Protein AF-A0A9E5EVD0-F1 (afdb_monomer_lite)

pLDDT: mean 92.5, std 7.86, range [56.44, 98.0]

Radius of gyration: 21.85 Å; chains: 1; bounding box: 54×36×57 Å

Sequence (117 aa):
MKTAKAEAIAIEKSSTERKAELEKQLTETSALLKSAESQLSAEHLPKYLRIVQSFKHDALSPLEGKTCASCATEITSQMMNEVRNYMFVACKSCNRLLYLSEQEERVFRESEAADEA

Foldseek 3Di:
DVVVVVVVVVVVVVVVVVVVVVVVVCVVVVVVVVVVLVPDDPVCSVLQVVLCVVQPVQQEFEDDDQAGPVPRDGHDPVLVVCQLVVHFDADPPPRRTYHHDPVRNVVSVVVVVVVVD

Secondary structure (DSSP, 8-state):
-HHHHHHHHHHHHHHHHHHHHHHHHHHHHHHHHHHHHTTS-TTTHHHHHHHHHHHGGGSEEEEETTEETTT-PBPPHHHHHHHHTT---B-TTT-PEEEE-HHHHHHHHHHHHHH--

Structure (mmCIF, N/CA/C/O backbone):
data_AF-A0A9E5EVD0-F1
#
_entry.id   AF-A0A9E5EVD0-F1
#
loop_
_atom_site.group_PDB
_atom_site.id
_atom_site.type_symbol
_atom_site.label_atom_id
_atom_site.label_alt_id
_atom_site.label_comp_id
_atom_site.label_asym_id
_atom_site.label_entity_id
_atom_site.label_seq_id
_atom_site.pdbx_PDB_ins_code
_atom_site.Cartn_x
_atom_site.Cartn_y
_atom_site.Cartn_z
_atom_site.occupancy
_atom_site.B_iso_or_equiv
_atom_site.auth_seq_id
_atom_site.auth_comp_id
_atom_site.auth_asym_id
_atom_site.auth_atom_id
_atom_site.pdbx_PDB_model_num
ATOM 1 N N . MET A 1 1 ? -38.387 1.113 33.869 1.00 59.91 1 MET A N 1
ATOM 2 C CA . MET A 1 1 ? -37.198 1.855 34.364 1.00 59.91 1 MET A CA 1
ATOM 3 C C . MET A 1 1 ? -36.009 0.966 34.753 1.00 59.91 1 MET A C 1
ATOM 5 O O . MET A 1 1 ? -34.890 1.387 34.500 1.00 59.91 1 MET A O 1
ATOM 9 N N . LYS A 1 2 ? -36.191 -0.230 35.348 1.00 66.50 2 LYS A N 1
ATOM 10 C CA . LYS A 1 2 ? -35.066 -1.121 35.724 1.00 66.50 2 LYS A CA 1
ATOM 11 C C . LYS A 1 2 ? -34.366 -1.799 34.530 1.00 66.50 2 LYS A C 1
ATOM 13 O O . LYS A 1 2 ? -33.150 -1.916 34.542 1.00 66.50 2 LYS A O 1
ATOM 18 N N . THR A 1 3 ? -35.114 -2.171 33.494 1.00 77.06 3 THR A N 1
ATOM 19 C CA . THR A 1 3 ? -34.596 -2.803 32.265 1.00 77.06 3 THR A CA 1
ATOM 20 C C . THR A 1 3 ? -33.701 -1.865 31.451 1.00 77.06 3 THR A C 1
ATOM 22 O O . THR A 1 3 ? -32.561 -2.211 31.178 1.00 77.06 3 THR A O 1
ATOM 25 N N . ALA A 1 4 ? -34.138 -0.623 31.219 1.00 78.75 4 ALA A N 1
ATOM 26 C CA . ALA A 1 4 ? -33.358 0.381 30.485 1.00 78.75 4 ALA A CA 1
ATOM 27 C C . ALA A 1 4 ? -31.987 0.702 31.122 1.00 78.75 4 ALA A C 1
ATOM 29 O O . ALA A 1 4 ? -31.017 0.958 30.417 1.00 78.75 4 ALA A O 1
ATOM 30 N N . LYS A 1 5 ? -31.879 0.672 32.460 1.00 82.12 5 LYS A N 1
ATOM 31 C CA . LYS A 1 5 ? -30.589 0.860 33.150 1.00 82.12 5 LYS A CA 1
ATOM 32 C C . LYS A 1 5 ? -29.667 -0.353 32.995 1.00 82.12 5 LYS A C 1
ATOM 34 O O . LYS A 1 5 ? -28.470 -0.172 32.820 1.00 82.12 5 LYS A O 1
ATOM 39 N N . ALA A 1 6 ? -30.212 -1.568 33.058 1.00 86.19 6 ALA A N 1
ATOM 40 C CA . ALA A 1 6 ? -29.433 -2.792 32.869 1.00 86.19 6 ALA A CA 1
ATOM 41 C C . ALA A 1 6 ? -28.908 -2.915 31.428 1.00 86.19 6 ALA A C 1
ATOM 43 O O . ALA A 1 6 ? -27.751 -3.271 31.223 1.00 86.19 6 ALA A O 1
ATOM 44 N N . GLU A 1 7 ? -29.731 -2.549 30.444 1.00 84.94 7 GLU A N 1
ATOM 45 C CA . GLU A 1 7 ? -29.347 -2.498 29.030 1.00 84.94 7 GLU A CA 1
ATOM 46 C C . GLU A 1 7 ? -28.264 -1.444 28.771 1.00 84.94 7 GLU A C 1
ATOM 48 O O . GLU A 1 7 ? -27.278 -1.746 28.105 1.00 84.94 7 GLU A O 1
ATOM 53 N N . ALA A 1 8 ? -28.380 -0.244 29.354 1.00 88.06 8 ALA A N 1
ATOM 54 C CA . ALA A 1 8 ? -27.356 0.795 29.227 1.00 88.06 8 ALA A CA 1
ATOM 55 C C . ALA A 1 8 ? -25.988 0.339 29.769 1.00 88.06 8 ALA A C 1
ATOM 57 O O . ALA A 1 8 ? -24.975 0.516 29.097 1.00 88.06 8 ALA A O 1
ATOM 58 N N . ILE A 1 9 ? -25.964 -0.315 30.936 1.00 90.75 9 ILE A N 1
ATOM 59 C CA . ILE A 1 9 ? -24.733 -0.861 31.532 1.00 90.75 9 ILE A CA 1
ATOM 60 C C . ILE A 1 9 ? -24.141 -1.969 30.650 1.00 90.75 9 ILE A C 1
ATOM 62 O O . ILE A 1 9 ? -22.928 -2.024 30.456 1.00 90.75 9 ILE A O 1
ATOM 66 N N . ALA A 1 10 ? -24.980 -2.851 30.098 1.00 89.94 10 ALA A N 1
ATOM 67 C CA . ALA A 1 10 ? -24.522 -3.913 29.205 1.00 89.94 10 ALA A CA 1
ATOM 68 C C . ALA A 1 10 ? -23.926 -3.351 27.901 1.00 89.94 10 ALA A C 1
ATOM 70 O O . ALA A 1 10 ? -22.877 -3.817 27.455 1.00 89.94 10 ALA A O 1
ATOM 71 N N . ILE A 1 11 ? -24.551 -2.319 27.323 1.00 92.06 11 ILE A N 1
ATOM 72 C CA . ILE A 1 11 ? -24.051 -1.629 26.127 1.00 92.06 11 ILE A CA 1
ATOM 73 C C . ILE A 1 11 ? -22.720 -0.940 26.429 1.00 92.06 11 ILE A C 1
ATOM 75 O O . ILE A 1 11 ? -21.760 -1.144 25.690 1.00 92.06 11 ILE A O 1
ATOM 79 N N . GLU A 1 12 ? -22.625 -0.186 27.524 1.00 93.31 12 GLU A N 1
ATOM 80 C CA . GLU A 1 12 ? -21.396 0.505 27.926 1.00 93.31 12 GLU A CA 1
ATOM 81 C C . GLU A 1 12 ? -20.247 -0.482 28.169 1.00 93.31 12 GLU A C 1
ATOM 83 O O . GLU A 1 12 ? -19.141 -0.297 27.654 1.00 93.31 12 GLU A O 1
ATOM 88 N N . LYS A 1 13 ? -20.520 -1.594 28.859 1.00 92.94 13 LYS A N 1
ATOM 89 C CA . LYS A 1 13 ? -19.548 -2.674 29.047 1.00 92.94 13 LYS A CA 1
ATOM 90 C C . LYS A 1 13 ? -19.084 -3.262 27.710 1.00 92.94 13 LYS A C 1
ATOM 92 O O . LYS A 1 13 ? -17.888 -3.317 27.449 1.00 92.94 13 LYS A O 1
ATOM 97 N N . SER A 1 14 ? -20.009 -3.627 26.823 1.00 91.94 14 SER A N 1
ATOM 98 C CA . SER A 1 14 ? -19.639 -4.176 25.511 1.00 91.94 14 SER A CA 1
ATOM 99 C C . SER A 1 14 ? -18.862 -3.171 24.648 1.00 91.94 14 SER A C 1
ATOM 101 O O . SER A 1 14 ? -17.933 -3.544 23.935 1.00 91.94 14 SER A O 1
ATOM 103 N N . SER A 1 15 ? -19.196 -1.880 24.736 1.00 94.31 15 SER A N 1
ATOM 104 C CA . SER A 1 15 ? -18.515 -0.814 24.005 1.00 94.31 15 SER A CA 1
ATOM 105 C C . SER A 1 15 ? -17.100 -0.587 24.527 1.00 94.31 15 SER A C 1
ATOM 107 O O . SER A 1 15 ? -16.191 -0.358 23.733 1.00 94.31 15 SER A O 1
ATOM 109 N N . THR A 1 16 ? -16.906 -0.632 25.845 1.00 95.50 16 THR A N 1
ATOM 110 C CA . THR A 1 16 ? -15.586 -0.454 26.466 1.00 95.50 16 THR A CA 1
ATOM 111 C C . THR A 1 16 ? -14.669 -1.635 26.173 1.00 95.50 16 THR A C 1
ATOM 113 O O . THR A 1 16 ? -13.532 -1.418 25.761 1.00 95.50 16 THR A O 1
ATOM 116 N N . GLU A 1 17 ? -15.174 -2.866 26.269 1.00 96.12 17 GLU A N 1
ATOM 117 C CA . GLU A 1 17 ? -14.434 -4.079 25.896 1.00 96.12 17 GLU A CA 1
ATOM 118 C C . GLU A 1 17 ? -14.019 -4.048 24.418 1.00 96.12 17 GLU A C 1
ATOM 120 O O . GLU A 1 17 ? -12.853 -4.262 24.084 1.00 96.12 17 GLU A O 1
ATOM 125 N N . ARG A 1 18 ? -14.948 -3.699 23.519 1.00 96.56 18 ARG A N 1
ATOM 126 C CA . ARG A 1 18 ? -14.674 -3.636 22.077 1.00 96.56 18 ARG A CA 1
ATOM 127 C C . ARG A 1 18 ? -13.704 -2.511 21.714 1.00 96.56 18 ARG A C 1
ATOM 129 O O . ARG A 1 18 ? -12.879 -2.689 20.824 1.00 96.56 18 ARG A O 1
ATOM 136 N N . LYS A 1 19 ? -13.773 -1.370 22.406 1.00 96.94 19 LYS A N 1
ATOM 137 C CA . LYS A 1 19 ? -12.814 -0.270 22.238 1.00 96.94 19 LYS A CA 1
ATOM 138 C C . LYS A 1 19 ? -11.412 -0.686 22.674 1.00 96.94 19 LYS A C 1
ATOM 140 O O . LYS A 1 19 ? -10.471 -0.445 21.929 1.00 96.94 19 LYS A O 1
ATOM 145 N N . ALA A 1 20 ? -11.290 -1.337 23.831 1.00 97.19 20 ALA A N 1
ATOM 146 C CA . ALA A 1 20 ? -10.006 -1.812 24.339 1.00 97.19 20 ALA A CA 1
ATOM 147 C C . ALA A 1 20 ? -9.349 -2.813 23.374 1.00 97.19 20 ALA A C 1
ATOM 149 O O . ALA A 1 20 ? -8.153 -2.720 23.105 1.00 97.19 20 ALA A O 1
ATOM 150 N N . GLU A 1 21 ? -10.138 -3.721 22.792 1.00 97.75 21 GLU A N 1
ATOM 151 C CA . GLU A 1 21 ? -9.644 -4.659 21.780 1.00 97.75 21 GLU A CA 1
ATOM 152 C C . GLU A 1 21 ? -9.170 -3.939 20.506 1.00 97.75 21 GLU A C 1
ATOM 154 O O . GLU A 1 21 ? -8.080 -4.213 20.007 1.00 97.75 21 GLU A O 1
ATOM 159 N N . LEU A 1 22 ? -9.934 -2.966 20.000 1.00 98.00 22 LEU A N 1
ATOM 160 C CA . LEU A 1 22 ? -9.529 -2.187 18.823 1.00 98.00 22 LEU A CA 1
ATOM 161 C C . LEU A 1 22 ? -8.274 -1.337 19.081 1.00 98.00 22 LEU A C 1
ATOM 163 O O . LEU A 1 22 ? -7.421 -1.225 18.204 1.00 98.00 22 LEU A O 1
ATOM 167 N N . GLU A 1 23 ? -8.129 -0.755 20.273 1.00 97.94 23 GLU A N 1
ATOM 168 C CA . GLU A 1 23 ? -6.933 0.004 20.668 1.00 97.94 23 GLU A CA 1
ATOM 169 C C . GLU A 1 23 ? -5.691 -0.895 20.736 1.00 97.94 23 GLU A C 1
ATOM 171 O O . GLU A 1 23 ? -4.605 -0.501 20.290 1.00 97.94 23 GLU A O 1
ATOM 176 N N . LYS A 1 24 ? -5.856 -2.127 21.229 1.00 97.88 24 LYS A N 1
ATOM 177 C CA . LYS A 1 24 ? -4.806 -3.145 21.217 1.00 97.88 24 LYS A CA 1
ATOM 178 C C . LYS A 1 24 ? -4.398 -3.498 19.784 1.00 97.88 24 LYS A C 1
ATOM 180 O O . LYS A 1 24 ? -3.222 -3.371 19.447 1.00 97.88 24 LYS A O 1
ATOM 185 N N . GLN A 1 25 ? -5.359 -3.841 18.925 1.00 97.94 25 GLN A N 1
ATOM 186 C CA . GLN A 1 25 ? -5.099 -4.174 17.518 1.00 97.94 25 GLN A CA 1
ATOM 187 C C . GLN A 1 25 ? -4.438 -3.017 16.759 1.00 97.94 25 GLN A C 1
ATOM 189 O O . GLN A 1 25 ? -3.516 -3.237 15.971 1.00 97.94 25 GLN A O 1
ATOM 194 N N . LEU A 1 26 ? -4.863 -1.775 17.013 1.00 97.38 26 LEU A N 1
ATOM 195 C CA . LEU A 1 26 ? -4.257 -0.580 16.427 1.00 97.38 26 LEU A CA 1
ATOM 196 C C . LEU A 1 26 ? -2.792 -0.436 16.844 1.00 97.38 26 LEU A C 1
ATOM 198 O O . LEU A 1 26 ? -1.944 -0.135 16.005 1.00 97.38 26 LEU A O 1
ATOM 202 N N . THR A 1 27 ? -2.492 -0.654 18.124 1.00 97.94 27 THR 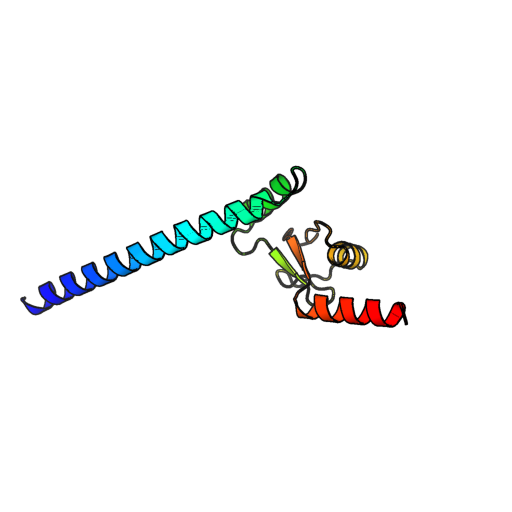A N 1
ATOM 203 C CA . THR A 1 27 ? -1.128 -0.560 18.660 1.00 97.94 27 THR A CA 1
ATOM 204 C C . THR A 1 27 ? -0.221 -1.618 18.036 1.00 97.94 27 THR A C 1
ATOM 206 O O . THR A 1 27 ? 0.856 -1.288 17.537 1.00 97.94 27 THR A O 1
ATOM 209 N N . GLU A 1 28 ? -0.679 -2.870 18.002 1.00 97.88 28 GLU A N 1
ATOM 210 C CA . GLU A 1 28 ? 0.053 -4.000 17.420 1.00 97.88 28 GLU A CA 1
ATOM 211 C C . GLU A 1 28 ? 0.300 -3.792 15.921 1.00 97.88 28 GLU A C 1
ATOM 213 O O . GLU A 1 28 ? 1.441 -3.835 15.458 1.00 97.88 28 GLU A O 1
ATOM 218 N N . THR A 1 29 ? -0.748 -3.460 15.165 1.00 96.62 29 THR A N 1
ATOM 219 C CA . THR A 1 29 ? -0.651 -3.238 13.715 1.00 96.62 29 THR A CA 1
ATOM 220 C C . THR A 1 29 ? 0.235 -2.035 13.386 1.00 96.62 29 THR A C 1
ATOM 222 O O . THR A 1 29 ? 1.027 -2.086 12.447 1.00 96.62 29 THR A O 1
ATOM 225 N N . SER A 1 30 ? 0.179 -0.964 14.187 1.00 95.75 30 SER A N 1
ATOM 226 C CA . SER A 1 30 ? 1.049 0.207 14.006 1.00 95.75 30 SER A CA 1
ATOM 227 C C . SER A 1 30 ? 2.525 -0.116 14.252 1.00 95.75 30 SER A C 1
ATOM 229 O O . SER A 1 30 ? 3.396 0.468 13.606 1.00 95.75 30 SER A O 1
ATOM 231 N N . ALA A 1 31 ? 2.829 -1.026 15.181 1.00 96.88 31 ALA A N 1
ATOM 232 C CA . ALA A 1 31 ? 4.195 -1.484 15.419 1.00 96.88 31 ALA A CA 1
ATOM 233 C C . ALA A 1 31 ? 4.713 -2.329 14.243 1.00 96.88 31 ALA A C 1
ATOM 235 O O . ALA A 1 31 ? 5.827 -2.096 13.771 1.00 96.88 31 ALA A O 1
ATOM 236 N N . LEU A 1 32 ? 3.885 -3.243 13.725 1.00 97.06 32 LEU A N 1
ATOM 237 C CA . LEU A 1 32 ? 4.207 -4.039 12.537 1.00 97.06 32 LEU A CA 1
ATOM 238 C C . LEU A 1 32 ? 4.451 -3.152 11.312 1.00 97.06 32 LEU A C 1
ATOM 240 O O . LEU A 1 32 ? 5.450 -3.336 10.619 1.00 97.06 32 LEU A O 1
ATOM 244 N N . LEU A 1 33 ? 3.599 -2.144 11.094 1.00 94.75 33 LEU A N 1
ATOM 245 C CA . LEU A 1 33 ? 3.760 -1.182 10.005 1.00 94.75 33 LEU A CA 1
ATOM 246 C C . LEU A 1 33 ? 5.105 -0.452 10.097 1.00 94.75 33 LEU A C 1
ATOM 248 O O . LEU A 1 33 ? 5.861 -0.450 9.132 1.00 94.75 33 LEU A O 1
ATOM 252 N N . LYS A 1 34 ? 5.454 0.097 11.268 1.00 95.00 34 LYS A N 1
ATOM 253 C CA . LYS A 1 34 ? 6.748 0.776 11.469 1.00 95.00 34 LYS A CA 1
ATOM 254 C C . LYS A 1 34 ? 7.934 -0.158 11.239 1.00 95.00 34 LYS A C 1
ATOM 256 O O . LYS A 1 34 ? 8.939 0.252 10.662 1.00 95.00 34 LYS A O 1
ATOM 261 N N . SER A 1 35 ? 7.824 -1.412 11.679 1.00 96.44 35 SER A N 1
ATOM 262 C CA . SER A 1 35 ? 8.860 -2.418 11.444 1.00 96.44 35 SER A CA 1
ATOM 263 C C . SER A 1 35 ? 9.018 -2.733 9.956 1.00 96.44 35 SER A C 1
ATOM 265 O O . SER A 1 35 ? 10.145 -2.889 9.494 1.00 96.44 35 SER A O 1
ATOM 267 N N . ALA A 1 36 ? 7.926 -2.809 9.194 1.00 94.31 36 ALA A N 1
ATOM 268 C CA . ALA A 1 36 ? 7.975 -2.991 7.745 1.00 94.31 36 ALA A CA 1
ATOM 269 C C . ALA A 1 36 ? 8.575 -1.763 7.040 1.00 94.31 36 ALA A C 1
ATOM 271 O O . ALA A 1 36 ? 9.487 -1.897 6.230 1.00 94.31 36 ALA A O 1
ATOM 272 N N . GLU A 1 37 ? 8.138 -0.557 7.406 1.00 94.50 37 GLU A N 1
ATOM 273 C CA . GLU A 1 37 ? 8.634 0.701 6.832 1.00 94.50 37 GLU A CA 1
ATOM 274 C C . GLU A 1 37 ? 10.132 0.918 7.086 1.00 94.50 37 GLU A C 1
ATOM 276 O O . GLU A 1 37 ? 10.824 1.459 6.227 1.00 94.50 37 GLU A O 1
ATOM 281 N N . SER A 1 38 ? 10.658 0.446 8.222 1.00 94.25 38 SER A N 1
ATOM 282 C CA . SER A 1 38 ? 12.092 0.528 8.539 1.00 94.25 38 SER A CA 1
ATOM 283 C C . SER A 1 38 ? 12.996 -0.296 7.613 1.00 94.25 38 SER A C 1
ATOM 285 O O . SER A 1 38 ? 14.200 -0.057 7.574 1.00 94.25 38 SER A O 1
ATOM 287 N N . GLN A 1 39 ? 12.429 -1.241 6.855 1.00 94.75 39 GLN A N 1
ATOM 288 C CA . GLN A 1 39 ? 13.161 -2.043 5.870 1.00 94.75 39 GLN A CA 1
ATOM 289 C C . GLN A 1 39 ? 13.326 -1.311 4.531 1.00 94.75 39 GLN A C 1
ATOM 291 O O . GLN A 1 39 ? 14.125 -1.729 3.694 1.00 94.75 39 GLN A O 1
ATOM 296 N N . LEU A 1 40 ? 12.589 -0.217 4.309 1.00 93.44 40 LEU A N 1
ATOM 297 C CA . LEU A 1 40 ? 12.720 0.587 3.100 1.00 93.44 40 LEU A CA 1
ATOM 298 C C . LEU A 1 40 ? 14.026 1.386 3.127 1.00 93.44 40 LEU A C 1
ATOM 300 O O . LEU A 1 40 ? 14.416 1.960 4.144 1.00 93.44 40 LEU A O 1
ATOM 304 N N . SER A 1 41 ? 14.682 1.476 1.970 1.00 94.00 41 SER A N 1
ATOM 305 C CA . SER A 1 41 ? 15.887 2.291 1.823 1.00 94.00 41 SER A CA 1
ATOM 306 C C . SER A 1 41 ? 15.591 3.779 2.061 1.00 94.00 41 SER A C 1
ATOM 308 O O . SER A 1 41 ? 14.469 4.258 1.855 1.00 94.00 41 SER A O 1
ATOM 310 N N . ALA A 1 42 ? 16.628 4.545 2.416 1.00 94.00 42 ALA A N 1
ATOM 311 C CA . ALA A 1 42 ? 16.531 5.997 2.590 1.00 94.00 42 ALA A CA 1
ATOM 312 C C . ALA A 1 42 ? 16.028 6.728 1.327 1.00 94.00 42 ALA A C 1
ATOM 314 O O . ALA A 1 42 ? 15.451 7.809 1.424 1.00 94.00 42 ALA A O 1
ATOM 315 N N . GLU A 1 43 ? 16.219 6.134 0.146 1.00 93.94 43 GLU A N 1
ATOM 316 C CA . GLU A 1 43 ? 15.728 6.677 -1.120 1.00 93.94 43 GLU A CA 1
ATOM 317 C C . GLU A 1 43 ? 14.224 6.423 -1.333 1.00 93.94 43 GLU A C 1
ATOM 319 O O . GLU A 1 43 ? 13.507 7.286 -1.851 1.00 93.94 43 GLU A O 1
ATOM 324 N N . HIS A 1 44 ? 13.729 5.241 -0.950 1.00 94.38 44 HIS A N 1
ATOM 325 C CA . HIS A 1 44 ? 12.351 4.824 -1.225 1.00 94.38 44 HIS A CA 1
ATOM 326 C C . HIS A 1 44 ? 11.365 5.251 -0.138 1.00 94.38 44 HIS A C 1
ATOM 328 O O . HIS A 1 44 ? 10.221 5.573 -0.463 1.00 94.38 44 HIS A O 1
ATOM 334 N N . LEU A 1 45 ? 11.793 5.326 1.127 1.00 95.25 45 LEU A N 1
ATOM 335 C CA . LEU A 1 45 ? 10.910 5.662 2.246 1.00 95.25 45 LEU A CA 1
ATOM 336 C C . LEU A 1 45 ? 10.161 7.000 2.050 1.00 95.25 45 LEU A C 1
ATOM 338 O O . LEU A 1 45 ? 8.933 7.003 2.166 1.00 95.25 45 LEU A O 1
ATOM 342 N N . PRO A 1 46 ? 10.805 8.126 1.670 1.00 95.69 46 PRO A N 1
ATOM 343 C CA . PRO A 1 46 ? 10.085 9.386 1.463 1.00 95.69 46 PRO A CA 1
ATOM 344 C C . PRO A 1 46 ? 9.072 9.318 0.311 1.00 95.69 46 PRO A C 1
ATOM 346 O O . PRO A 1 46 ? 8.003 9.929 0.379 1.00 95.69 46 PRO A O 1
ATOM 349 N N . LYS A 1 47 ? 9.393 8.563 -0.751 1.00 95.06 47 LYS A N 1
ATOM 350 C CA . LYS A 1 47 ? 8.511 8.367 -1.913 1.00 95.06 47 LYS A CA 1
ATOM 351 C C . LYS A 1 47 ? 7.276 7.561 -1.507 1.00 95.06 47 LYS A C 1
ATOM 353 O O . LYS A 1 47 ? 6.157 7.980 -1.793 1.00 95.06 47 LYS A O 1
ATOM 358 N N . TYR A 1 48 ? 7.478 6.457 -0.790 1.00 96.12 48 TYR A N 1
ATOM 359 C CA . TYR A 1 48 ? 6.411 5.621 -0.245 1.00 96.12 48 TYR A CA 1
ATOM 360 C C . TYR A 1 48 ? 5.485 6.418 0.683 1.00 96.12 48 TYR A C 1
ATOM 362 O O . TYR A 1 48 ? 4.277 6.465 0.448 1.00 96.12 48 TYR A O 1
ATOM 370 N N . LEU A 1 49 ? 6.043 7.132 1.668 1.00 95.62 49 LEU A N 1
ATO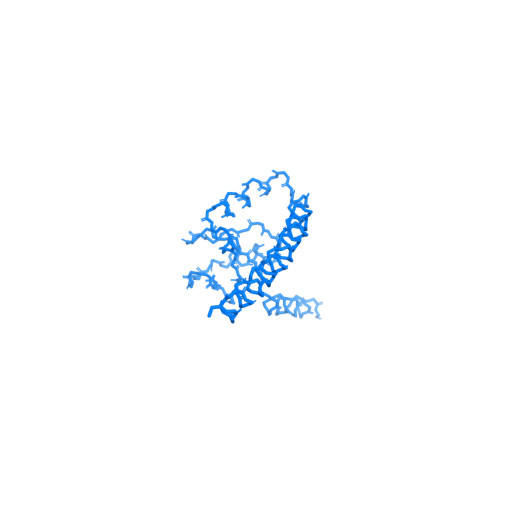M 371 C CA . LEU A 1 49 ? 5.261 7.921 2.625 1.00 95.62 49 LEU A CA 1
ATOM 372 C C . LEU A 1 49 ? 4.399 8.984 1.935 1.00 95.62 49 LEU A C 1
ATOM 374 O O . LEU A 1 49 ? 3.261 9.210 2.342 1.00 95.62 49 LEU A O 1
ATOM 378 N N . ARG A 1 50 ? 4.895 9.604 0.858 1.00 96.19 50 ARG A N 1
ATOM 379 C CA . ARG A 1 50 ? 4.116 10.565 0.064 1.00 96.19 50 ARG A CA 1
ATOM 380 C C . ARG A 1 50 ? 2.900 9.917 -0.608 1.00 96.19 50 ARG A C 1
ATOM 382 O O . ARG A 1 50 ? 1.822 10.518 -0.631 1.00 96.19 50 ARG A O 1
ATOM 389 N N . ILE A 1 51 ? 3.054 8.707 -1.145 1.00 96.62 51 ILE A N 1
ATOM 390 C CA . ILE A 1 51 ? 1.954 7.951 -1.764 1.00 96.62 51 ILE A CA 1
ATOM 391 C C . ILE A 1 51 ? 0.944 7.539 -0.683 1.00 96.62 51 ILE A C 1
ATOM 393 O O . ILE A 1 51 ? -0.244 7.833 -0.817 1.00 96.62 51 ILE A O 1
ATOM 397 N N . VAL A 1 52 ? 1.409 6.975 0.437 1.00 96.62 52 VAL A N 1
ATOM 398 C CA . VAL A 1 52 ? 0.556 6.610 1.585 1.00 96.62 52 VAL A CA 1
ATOM 399 C C . VAL A 1 52 ? -0.181 7.815 2.154 1.00 96.62 52 VAL A C 1
ATOM 401 O O . VAL A 1 52 ? -1.362 7.729 2.476 1.00 96.62 52 VAL A O 1
ATOM 404 N N . GLN A 1 53 ? 0.459 8.978 2.243 1.00 96.31 53 GLN A N 1
ATOM 405 C CA . GLN A 1 53 ? -0.208 10.184 2.721 1.00 96.31 53 GLN A CA 1
ATOM 406 C C . GLN A 1 53 ? -1.377 10.589 1.814 1.00 96.31 53 GLN A C 1
ATOM 408 O O . GLN A 1 53 ? -2.398 11.040 2.341 1.00 96.31 53 GLN A O 1
ATOM 413 N N . SER A 1 54 ? -1.226 10.395 0.500 1.00 95.88 54 SER A N 1
ATOM 414 C CA . SER A 1 54 ? -2.197 10.780 -0.530 1.00 95.88 54 SER A CA 1
ATOM 415 C C . SER A 1 54 ? -3.372 9.802 -0.632 1.00 95.88 54 SER A C 1
ATOM 417 O O . SER A 1 54 ? -4.511 10.238 -0.760 1.00 95.88 54 SER A O 1
ATOM 419 N N . PHE A 1 55 ? -3.108 8.494 -0.543 1.00 95.62 55 PHE A N 1
ATOM 420 C CA . PHE A 1 55 ? -4.099 7.442 -0.823 1.00 95.62 55 PHE A CA 1
ATOM 421 C C . PHE A 1 55 ? -4.458 6.562 0.384 1.00 95.62 55 PHE A C 1
ATOM 423 O O . PHE A 1 55 ? -5.383 5.756 0.315 1.00 95.62 55 PHE A O 1
ATOM 430 N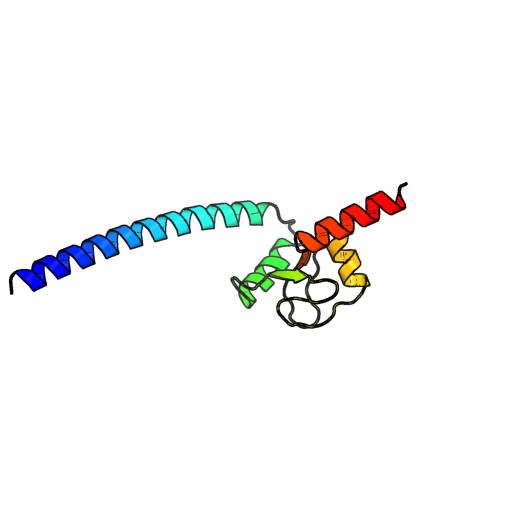 N . LYS A 1 56 ? -3.767 6.725 1.517 1.00 93.56 56 LYS A N 1
ATOM 431 C CA . LYS A 1 56 ? -3.994 5.978 2.763 1.00 93.56 56 LYS A CA 1
ATOM 432 C C . LYS A 1 56 ? -3.922 4.465 2.538 1.00 93.56 56 LYS A C 1
ATOM 434 O O . LYS A 1 56 ? -2.903 3.971 2.069 1.00 93.56 56 LYS A O 1
ATOM 439 N N . HIS A 1 57 ? -4.983 3.741 2.884 1.00 90.75 57 HIS A N 1
ATOM 440 C CA . HIS A 1 57 ? -5.072 2.288 2.743 1.00 90.75 57 HIS A CA 1
ATOM 441 C C . HIS A 1 57 ? -5.035 1.820 1.280 1.00 90.75 57 HIS A C 1
ATOM 443 O O . HIS A 1 57 ? -4.816 0.645 1.028 1.00 90.75 57 HIS A O 1
ATOM 449 N N . ASP A 1 58 ? -5.256 2.721 0.321 1.00 95.00 58 ASP A N 1
ATOM 450 C CA . ASP A 1 58 ? -5.335 2.426 -1.112 1.00 95.00 58 ASP A CA 1
ATOM 451 C C . ASP A 1 58 ? -4.075 2.907 -1.856 1.00 95.00 58 ASP A C 1
ATOM 453 O O . ASP A 1 58 ? -4.117 3.315 -3.010 1.00 95.00 58 ASP A O 1
ATOM 457 N N . ALA A 1 59 ? -2.936 2.964 -1.163 1.00 96.75 59 ALA A N 1
ATOM 458 C CA . ALA A 1 59 ? -1.677 3.483 -1.699 1.00 96.75 59 ALA A CA 1
ATOM 459 C C . ALA A 1 59 ? -0.947 2.525 -2.646 1.00 96.75 59 ALA A C 1
ATOM 461 O O . ALA A 1 59 ? -0.119 2.969 -3.446 1.00 96.75 59 ALA A O 1
ATOM 462 N N . LEU A 1 60 ? -1.256 1.233 -2.567 1.00 96.56 60 LEU A N 1
ATOM 463 C CA . LEU A 1 60 ? -0.676 0.190 -3.398 1.00 96.56 60 LEU A CA 1
ATOM 464 C C . LEU A 1 60 ? -1.766 -0.425 -4.275 1.00 96.56 60 LEU A C 1
ATOM 466 O O . LEU A 1 60 ? -2.910 -0.543 -3.849 1.00 96.56 60 LEU A O 1
ATOM 470 N N . SER A 1 61 ? -1.398 -0.828 -5.487 1.00 97.44 61 SER A N 1
ATOM 471 C CA . SER A 1 61 ? -2.282 -1.501 -6.435 1.00 97.44 61 SER A CA 1
ATOM 472 C C . SER A 1 61 ? -1.611 -2.760 -6.966 1.00 97.44 61 SER A C 1
ATOM 474 O O . SER A 1 61 ? -0.488 -2.664 -7.474 1.00 97.44 61 SER A O 1
ATOM 476 N N . PRO A 1 62 ? -2.300 -3.913 -6.941 1.00 97.06 62 PRO A N 1
ATOM 477 C CA . PRO A 1 62 ? -1.830 -5.073 -7.669 1.00 97.06 62 PRO A CA 1
ATOM 478 C C . PRO A 1 62 ? -1.919 -4.816 -9.174 1.00 97.06 62 PRO A C 1
ATOM 480 O O . PRO A 1 62 ? -2.704 -3.979 -9.647 1.00 97.06 62 PRO A O 1
ATOM 483 N N . LEU A 1 63 ? -1.107 -5.563 -9.911 1.00 96.38 63 LEU A N 1
ATOM 484 C CA . LEU A 1 63 ? -1.252 -5.745 -11.345 1.00 96.38 63 LEU A CA 1
ATOM 485 C C . LEU A 1 63 ? -2.095 -6.986 -11.645 1.00 96.38 63 LEU A C 1
ATOM 487 O O . LEU A 1 63 ? -1.898 -8.052 -11.056 1.00 96.38 63 LEU A O 1
ATOM 491 N N . GLU A 1 64 ? -3.013 -6.815 -12.591 1.00 94.12 64 GLU A N 1
ATOM 492 C CA . GLU A 1 64 ? -3.765 -7.882 -13.250 1.00 94.12 64 GLU A CA 1
ATOM 493 C C . GLU A 1 64 ? -3.337 -7.884 -14.722 1.00 94.12 64 GLU A C 1
ATOM 495 O O . GLU A 1 64 ? -3.710 -6.998 -15.502 1.00 94.12 64 GLU A O 1
ATOM 500 N N . GLY A 1 65 ? -2.444 -8.804 -15.091 1.00 90.69 65 GLY A N 1
ATOM 501 C CA . GLY A 1 65 ? -1.667 -8.707 -16.322 1.00 90.69 65 GLY A CA 1
ATOM 502 C C . GLY A 1 65 ? -0.925 -7.369 -16.424 1.00 90.69 65 GLY A C 1
ATOM 503 O O . GLY A 1 65 ? -0.126 -7.003 -15.565 1.00 90.69 65 GLY A O 1
ATOM 504 N N . LYS A 1 66 ? -1.204 -6.606 -17.487 1.00 93.06 66 LYS A N 1
ATOM 505 C CA . LYS A 1 66 ? -0.638 -5.262 -17.709 1.00 93.06 66 LYS A CA 1
ATOM 506 C C . LYS A 1 66 ? -1.526 -4.131 -17.189 1.00 93.06 66 LYS A C 1
ATOM 508 O O . LYS A 1 66 ? -1.320 -2.983 -17.569 1.00 93.06 66 LYS A O 1
ATOM 513 N N . THR A 1 67 ? -2.503 -4.413 -16.335 1.00 96.81 67 THR A N 1
ATOM 514 C CA . THR A 1 67 ? -3.484 -3.414 -15.896 1.00 96.81 67 THR A CA 1
ATOM 515 C C . THR A 1 67 ? -3.304 -3.079 -14.423 1.00 96.81 67 THR A C 1
ATOM 5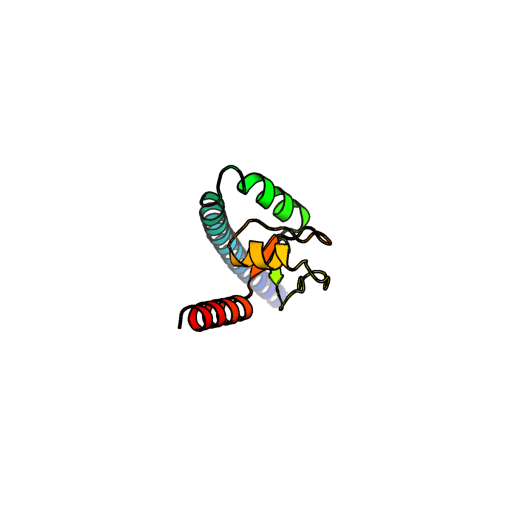17 O O . THR A 1 67 ? -3.195 -3.961 -13.576 1.00 96.81 67 THR A O 1
ATOM 520 N N . CYS A 1 68 ? -3.299 -1.783 -14.105 1.00 97.44 68 CYS A N 1
ATOM 521 C CA . CYS A 1 68 ? -3.360 -1.300 -12.727 1.00 97.44 68 CYS A CA 1
ATOM 522 C C . CYS A 1 68 ? -4.771 -1.514 -12.164 1.00 97.44 68 CYS A C 1
ATOM 524 O O . CYS A 1 68 ? -5.702 -0.825 -12.588 1.00 97.44 68 CYS A O 1
ATOM 526 N N . ALA A 1 69 ? -4.931 -2.417 -11.192 1.00 96.56 69 ALA A N 1
ATOM 527 C CA . ALA A 1 69 ? -6.241 -2.784 -10.647 1.00 96.56 69 ALA A CA 1
ATOM 528 C C . ALA A 1 69 ? -7.008 -1.602 -10.018 1.00 96.56 69 ALA A C 1
ATOM 530 O O . ALA A 1 69 ? -8.232 -1.546 -10.096 1.00 96.56 69 ALA A O 1
ATOM 531 N N . SER A 1 70 ? -6.318 -0.602 -9.455 1.00 96.69 70 SER A N 1
ATOM 532 C CA . SER A 1 70 ? -6.994 0.547 -8.833 1.00 96.69 70 SER A CA 1
ATOM 533 C C . SER A 1 70 ? -7.553 1.579 -9.818 1.00 96.69 70 SER A C 1
ATOM 535 O O . SER A 1 70 ? -8.426 2.357 -9.440 1.00 96.69 70 SER A O 1
ATOM 537 N N . CYS A 1 71 ? -7.022 1.682 -11.041 1.00 97.25 71 CYS A N 1
ATOM 538 C CA . CYS A 1 71 ? -7.481 2.693 -12.012 1.00 97.25 71 CYS A CA 1
ATOM 539 C C . CYS A 1 71 ? -7.876 2.135 -13.379 1.00 97.25 71 CYS A C 1
ATOM 541 O O . CYS A 1 71 ? -8.294 2.905 -14.237 1.00 97.25 71 CYS A O 1
ATOM 543 N N . ALA A 1 72 ? -7.746 0.821 -13.572 1.00 97.25 72 ALA A N 1
ATOM 544 C CA . ALA A 1 72 ? -8.047 0.101 -14.804 1.00 97.25 72 ALA A CA 1
ATOM 545 C C . ALA A 1 72 ? -7.270 0.576 -16.050 1.00 97.25 72 ALA A C 1
ATOM 547 O O . ALA A 1 72 ? -7.625 0.217 -17.170 1.00 97.25 72 ALA A O 1
ATOM 548 N N . THR A 1 73 ? -6.196 1.353 -15.879 1.00 97.56 73 THR A N 1
ATOM 549 C CA . THR A 1 73 ? -5.333 1.762 -16.992 1.00 97.56 73 THR A CA 1
ATOM 550 C C . THR A 1 73 ? -4.218 0.751 -17.221 1.00 97.56 73 THR A C 1
ATOM 552 O O . THR A 1 73 ? -3.579 0.284 -16.270 1.00 97.56 73 THR A O 1
ATOM 555 N N . GLU A 1 74 ? -3.951 0.462 -18.494 1.00 97.44 74 GLU A N 1
ATOM 556 C CA . GLU A 1 74 ? -2.819 -0.360 -18.910 1.00 97.44 74 GLU A CA 1
ATOM 557 C C . GLU A 1 74 ? -1.487 0.363 -18.645 1.00 97.44 74 GLU A C 1
ATOM 559 O O . GLU A 1 74 ? -1.311 1.546 -18.952 1.00 97.44 74 GLU A O 1
ATOM 564 N N . ILE A 1 75 ? -0.536 -0.351 -18.051 1.00 97.38 75 ILE A N 1
ATOM 565 C CA . ILE A 1 75 ? 0.829 0.117 -17.826 1.00 97.38 75 ILE A CA 1
ATOM 566 C C . ILE A 1 75 ? 1.721 -0.244 -19.015 1.00 97.38 75 ILE A C 1
ATOM 568 O O . ILE A 1 75 ? 1.438 -1.148 -19.798 1.00 97.38 75 ILE A O 1
ATOM 572 N N . THR A 1 76 ? 2.852 0.445 -19.157 1.00 96.69 76 THR A N 1
ATOM 573 C CA . THR A 1 76 ? 3.789 0.116 -20.237 1.00 96.69 76 THR A CA 1
ATOM 574 C C . THR A 1 76 ? 4.501 -1.212 -19.963 1.00 96.69 76 THR A C 1
ATOM 576 O O . THR A 1 76 ? 4.734 -1.580 -18.811 1.00 96.69 76 THR A O 1
ATOM 579 N N . SER A 1 77 ? 4.940 -1.911 -21.017 1.00 95.00 77 SER A N 1
ATOM 580 C CA . SER A 1 77 ? 5.755 -3.132 -20.868 1.00 95.00 77 SER A CA 1
ATOM 581 C C . SER A 1 77 ? 7.032 -2.891 -20.052 1.00 95.00 77 SER A C 1
ATOM 583 O O . SER A 1 77 ? 7.440 -3.756 -19.288 1.00 95.00 77 SER A O 1
ATOM 585 N N . GLN A 1 78 ? 7.630 -1.698 -20.164 1.00 96.06 78 GLN A N 1
ATOM 586 C CA . GLN A 1 78 ? 8.783 -1.309 -19.349 1.00 96.06 78 GLN A CA 1
ATOM 587 C C . GLN A 1 78 ? 8.437 -1.279 -17.856 1.00 96.06 78 GLN A C 1
ATOM 589 O O . GLN A 1 78 ? 9.165 -1.856 -17.059 1.00 96.06 78 GLN A O 1
ATOM 594 N N . MET A 1 79 ? 7.303 -0.677 -17.481 1.00 96.88 79 MET A N 1
ATOM 595 C CA . MET A 1 79 ? 6.848 -0.667 -16.086 1.00 96.88 79 MET A CA 1
ATOM 596 C C . MET A 1 79 ? 6.564 -2.084 -15.581 1.00 96.88 79 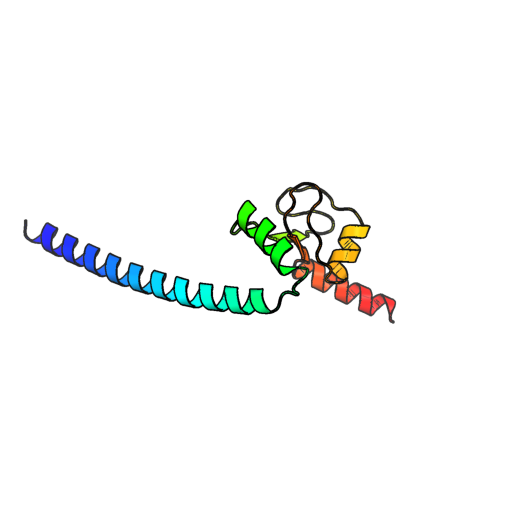MET A C 1
ATOM 598 O O . MET A 1 79 ? 6.900 -2.398 -14.447 1.00 96.88 79 MET A O 1
ATOM 602 N N . MET A 1 80 ? 5.989 -2.954 -16.420 1.00 95.25 80 MET A N 1
ATOM 603 C CA . MET A 1 80 ? 5.760 -4.356 -16.054 1.00 95.25 80 MET A CA 1
ATOM 604 C C . MET A 1 80 ? 7.080 -5.074 -15.748 1.00 95.25 80 MET A C 1
ATOM 606 O O . MET A 1 80 ? 7.189 -5.775 -14.745 1.00 95.25 80 MET A O 1
ATOM 610 N N . ASN A 1 81 ? 8.097 -4.872 -16.587 1.00 94.19 81 ASN A N 1
ATOM 611 C CA . ASN A 1 81 ? 9.422 -5.449 -16.375 1.00 94.19 81 ASN A CA 1
ATOM 612 C C . ASN A 1 81 ? 10.094 -4.877 -15.123 1.00 94.19 81 ASN A C 1
ATOM 614 O O . ASN A 1 81 ? 10.698 -5.624 -14.363 1.00 94.19 81 ASN A O 1
ATOM 618 N N . GLU A 1 82 ? 9.977 -3.575 -14.873 1.00 96.00 82 GLU A N 1
ATOM 619 C CA . GLU A 1 82 ? 10.497 -2.949 -13.653 1.00 96.00 82 GLU A CA 1
ATOM 620 C C . GLU A 1 82 ? 9.839 -3.542 -12.397 1.00 96.00 82 GLU A C 1
ATOM 622 O O . GLU A 1 82 ? 10.543 -3.913 -11.461 1.00 96.00 82 GLU A O 1
ATOM 627 N N . VAL A 1 83 ? 8.512 -3.716 -12.393 1.00 95.69 83 VAL A N 1
ATOM 628 C CA . VAL A 1 83 ? 7.790 -4.333 -11.266 1.00 95.69 83 VAL A CA 1
ATOM 629 C C . VAL A 1 83 ? 8.206 -5.795 -11.064 1.00 95.69 83 VAL A C 1
ATOM 631 O O . VAL A 1 83 ? 8.423 -6.208 -9.928 1.00 95.69 83 VAL A O 1
ATOM 634 N N . ARG A 1 84 ? 8.391 -6.567 -12.144 1.00 93.56 84 ARG A N 1
ATOM 635 C CA . ARG A 1 84 ? 8.914 -7.949 -12.080 1.00 93.56 84 ARG A CA 1
ATOM 636 C C . ARG A 1 84 ? 10.323 -8.042 -11.502 1.00 93.56 84 ARG A C 1
ATOM 638 O O . ARG A 1 84 ? 10.634 -9.003 -10.814 1.00 93.56 84 ARG A O 1
ATOM 645 N N . ASN A 1 85 ? 11.139 -7.015 -11.715 1.00 92.69 85 ASN A N 1
ATOM 646 C CA . ASN A 1 85 ? 12.474 -6.890 -11.128 1.00 92.69 85 ASN A CA 1
ATOM 647 C C . ASN A 1 85 ? 12.460 -6.269 -9.716 1.00 92.69 85 ASN A C 1
ATOM 649 O O . ASN A 1 85 ? 13.485 -5.771 -9.257 1.00 92.69 85 ASN A O 1
ATOM 653 N N . TYR A 1 86 ? 11.310 -6.265 -9.029 1.00 91.31 86 TYR A N 1
ATOM 654 C CA . TYR A 1 86 ? 11.130 -5.706 -7.682 1.00 91.31 86 TYR A CA 1
ATOM 655 C C . TYR A 1 86 ? 11.536 -4.226 -7.555 1.00 91.31 86 TYR A C 1
ATOM 657 O O . TYR A 1 86 ? 11.927 -3.761 -6.481 1.00 91.31 86 TYR A O 1
ATOM 665 N N . MET A 1 87 ? 11.433 -3.458 -8.645 1.00 94.62 87 MET A N 1
ATOM 666 C CA . MET A 1 87 ? 11.741 -2.029 -8.639 1.00 94.62 87 MET A CA 1
ATOM 667 C C . MET A 1 87 ? 10.587 -1.206 -8.056 1.00 94.62 87 MET A C 1
ATOM 669 O O . MET A 1 87 ? 9.411 -1.556 -8.152 1.00 94.62 87 MET A O 1
ATOM 673 N N . PHE A 1 88 ? 10.922 -0.041 -7.499 1.00 95.12 88 PHE A N 1
ATOM 674 C CA . PHE A 1 88 ? 9.942 0.911 -6.978 1.00 95.12 88 PHE A CA 1
ATOM 675 C C . PHE A 1 88 ? 9.230 1.657 -8.124 1.00 95.12 88 PHE A C 1
ATOM 677 O O . PHE A 1 88 ? 9.741 2.660 -8.628 1.00 95.12 88 PHE A O 1
ATOM 684 N N . VAL A 1 89 ? 8.041 1.194 -8.527 1.00 96.75 89 VAL A N 1
ATOM 685 C CA . VAL A 1 89 ? 7.292 1.741 -9.677 1.00 96.75 89 VAL A CA 1
ATOM 686 C C . VAL A 1 89 ? 5.908 2.239 -9.265 1.00 96.75 89 VAL A C 1
ATOM 688 O O . VAL A 1 89 ? 5.093 1.488 -8.739 1.00 96.75 89 VAL A O 1
ATOM 691 N N . ALA A 1 90 ? 5.602 3.502 -9.570 1.00 97.00 90 ALA A N 1
ATOM 692 C CA . ALA A 1 90 ? 4.260 4.063 -9.416 1.00 97.00 90 ALA A CA 1
ATOM 693 C C . ALA A 1 90 ? 3.503 4.082 -10.754 1.00 97.00 90 ALA A C 1
ATOM 695 O O . ALA A 1 90 ? 4.080 4.334 -11.815 1.00 97.00 90 ALA A O 1
ATOM 696 N N . CYS A 1 91 ? 2.188 3.861 -10.712 1.00 97.44 91 CYS A N 1
ATOM 697 C CA . CYS A 1 91 ? 1.326 3.973 -11.883 1.00 97.44 91 CYS A CA 1
ATOM 698 C C . CYS A 1 91 ? 1.370 5.400 -12.450 1.00 97.44 91 CYS A C 1
ATOM 700 O O . CYS A 1 91 ? 1.057 6.357 -11.747 1.00 97.44 91 CYS A O 1
ATOM 702 N N . LYS A 1 92 ? 1.668 5.561 -13.744 1.00 96.50 92 LYS A N 1
ATOM 703 C CA . LYS A 1 92 ? 1.716 6.888 -14.385 1.00 96.50 92 LYS A CA 1
ATOM 704 C C . LYS A 1 92 ? 0.352 7.585 -14.468 1.00 96.50 92 LYS A C 1
ATOM 706 O O . LYS A 1 92 ? 0.313 8.798 -14.637 1.00 96.50 92 LYS A O 1
ATOM 711 N N . SER A 1 93 ? -0.747 6.839 -14.344 1.00 97.19 93 SER A N 1
ATOM 712 C CA . SER A 1 93 ? -2.110 7.378 -14.428 1.00 97.19 93 SER A CA 1
ATOM 713 C C . SER A 1 93 ? -2.686 7.772 -13.070 1.00 97.19 93 SER A C 1
ATOM 715 O O . SER A 1 93 ? -3.308 8.823 -12.964 1.00 97.19 93 SER A O 1
ATOM 717 N N . CYS A 1 94 ? -2.492 6.952 -12.030 1.00 96.75 94 CYS A N 1
ATOM 718 C CA . CYS A 1 94 ? -3.108 7.178 -10.715 1.00 96.75 94 CYS A CA 1
ATOM 719 C C . CYS A 1 94 ? -2.115 7.319 -9.556 1.00 96.75 94 CYS A C 1
ATOM 721 O O . CYS A 1 94 ? -2.533 7.573 -8.433 1.00 96.75 94 CYS A O 1
ATOM 723 N N . ASN A 1 95 ? -0.815 7.166 -9.812 1.00 96.62 95 ASN A N 1
ATOM 724 C CA . ASN A 1 95 ? 0.279 7.363 -8.860 1.00 96.62 95 ASN A CA 1
ATOM 725 C C . ASN A 1 95 ? 0.309 6.421 -7.634 1.00 96.62 95 ASN A C 1
ATOM 727 O O . ASN A 1 95 ? 1.091 6.655 -6.713 1.00 96.62 95 ASN A O 1
ATOM 731 N N . ARG A 1 96 ? -0.493 5.346 -7.617 1.00 97.56 96 ARG A N 1
ATOM 732 C CA . ARG A 1 96 ? -0.359 4.249 -6.638 1.00 97.56 96 ARG A CA 1
ATOM 733 C C . ARG A 1 96 ? 0.871 3.398 -6.934 1.00 97.56 96 ARG A C 1
ATOM 735 O O . ARG A 1 96 ? 1.255 3.254 -8.097 1.00 97.56 96 ARG A O 1
ATOM 742 N N . LEU A 1 97 ? 1.470 2.836 -5.889 1.00 97.56 97 LEU A N 1
ATOM 743 C CA . LEU A 1 97 ? 2.621 1.943 -6.008 1.00 97.56 97 LEU A CA 1
ATOM 744 C C . LEU A 1 97 ? 2.170 0.590 -6.570 1.00 97.56 97 LEU A C 1
ATOM 746 O O . LEU A 1 97 ? 1.208 0.011 -6.074 1.00 97.56 97 LEU A O 1
ATOM 750 N N . LEU A 1 98 ? 2.839 0.104 -7.609 1.00 97.56 98 LEU A N 1
ATOM 751 C CA . LEU A 1 98 ? 2.482 -1.142 -8.281 1.00 97.56 98 LEU A CA 1
ATOM 752 C C . LEU A 1 98 ? 3.218 -2.327 -7.656 1.00 97.56 98 LEU A C 1
ATOM 754 O O . LEU A 1 98 ? 4.395 -2.215 -7.318 1.00 97.56 98 LEU A O 1
ATOM 758 N N . TYR A 1 99 ? 2.535 -3.465 -7.550 1.00 96.25 99 TYR A N 1
ATOM 759 C CA . TYR A 1 99 ? 3.134 -4.739 -7.154 1.00 96.25 99 TYR A CA 1
ATOM 760 C C . TYR A 1 99 ? 2.534 -5.897 -7.963 1.00 96.25 99 TYR A C 1
ATOM 762 O O . TYR A 1 99 ? 1.426 -5.784 -8.497 1.00 96.25 99 TYR A O 1
ATOM 770 N N . LEU A 1 100 ? 3.264 -7.010 -8.078 1.00 95.69 100 LEU A N 1
ATOM 771 C CA . LEU A 1 100 ? 2.722 -8.230 -8.679 1.00 95.69 100 LEU A CA 1
ATOM 772 C C . LEU A 1 100 ? 1.701 -8.856 -7.732 1.00 95.69 100 LEU A C 1
ATOM 774 O O . LEU A 1 100 ? 1.990 -9.060 -6.557 1.00 95.69 100 LEU A O 1
ATOM 778 N N . SER A 1 101 ? 0.516 -9.189 -8.241 1.00 93.75 101 SER A N 1
ATOM 779 C CA . SER A 1 101 ? -0.380 -10.071 -7.496 1.00 93.75 101 SER A CA 1
ATOM 780 C C . SER A 1 101 ? 0.259 -11.455 -7.346 1.00 93.75 101 SER A C 1
ATOM 782 O O . SER A 1 101 ? 1.091 -11.849 -8.161 1.00 93.75 101 SER A O 1
ATOM 784 N N . GLU A 1 102 ? -0.164 -12.232 -6.348 1.00 90.81 102 GLU A N 1
ATOM 785 C CA . GLU A 1 102 ? 0.336 -13.604 -6.145 1.00 90.81 102 GLU A CA 1
ATOM 786 C C . GLU A 1 102 ? 0.187 -14.473 -7.407 1.00 90.81 102 GLU A C 1
ATOM 788 O O . GLU A 1 102 ? 1.012 -15.341 -7.692 1.00 90.81 102 GLU A O 1
ATOM 793 N N . GLN A 1 103 ? -0.868 -14.226 -8.192 1.00 90.50 103 GLN A N 1
ATOM 794 C CA . GLN A 1 103 ? -1.101 -14.915 -9.459 1.00 90.50 103 GLN A CA 1
ATOM 795 C C . GLN A 1 103 ? -0.074 -14.507 -10.519 1.00 90.50 103 GLN A C 1
ATOM 797 O O . GLN A 1 103 ? 0.519 -15.382 -11.146 1.00 90.50 103 GLN A O 1
ATOM 802 N N . GLU A 1 104 ? 0.163 -13.204 -10.694 1.00 90.19 104 GLU A N 1
ATOM 803 C CA . GLU A 1 104 ? 1.159 -12.692 -11.644 1.00 90.19 104 GLU A CA 1
ATOM 804 C C . GLU A 1 104 ? 2.583 -13.098 -11.257 1.00 90.19 104 GLU A C 1
ATOM 806 O O . GLU A 1 104 ? 3.398 -13.406 -12.125 1.00 90.19 104 GLU A O 1
ATOM 811 N N . GLU A 1 105 ? 2.885 -13.146 -9.959 1.00 90.19 105 GLU A N 1
ATOM 812 C CA . GLU A 1 105 ? 4.181 -13.600 -9.464 1.00 90.19 105 GLU A CA 1
ATOM 813 C C . GLU A 1 105 ? 4.413 -15.083 -9.781 1.00 90.19 105 GLU A C 1
ATOM 815 O O . GLU A 1 105 ? 5.501 -15.456 -10.222 1.00 90.19 105 GLU A O 1
ATOM 820 N N . ARG A 1 106 ? 3.382 -15.929 -9.639 1.00 90.50 106 ARG A N 1
ATOM 821 C CA . ARG A 1 106 ? 3.457 -17.344 -10.029 1.00 90.50 106 ARG A CA 1
ATOM 822 C C . ARG A 1 106 ? 3.719 -17.504 -11.527 1.00 90.50 106 ARG A C 1
ATOM 824 O O . ARG A 1 106 ? 4.633 -18.230 -11.901 1.00 90.50 106 ARG A O 1
ATOM 831 N N . VAL A 1 107 ? 2.956 -16.801 -12.367 1.00 88.25 107 VAL A N 1
ATOM 832 C CA . VAL A 1 107 ? 3.112 -16.857 -13.831 1.00 88.25 107 VAL A CA 1
ATOM 833 C C . VAL A 1 107 ? 4.507 -16.396 -14.252 1.00 88.25 107 VAL A C 1
ATOM 835 O O . VAL A 1 107 ? 5.129 -17.020 -15.107 1.00 88.25 107 VAL A O 1
ATOM 838 N N . PHE A 1 108 ? 5.023 -15.327 -13.639 1.00 85.69 108 PHE A N 1
ATOM 839 C CA . PHE A 1 108 ? 6.364 -14.835 -13.940 1.00 85.69 108 PHE A CA 1
ATOM 840 C C . PHE A 1 108 ? 7.444 -15.872 -13.600 1.00 85.69 108 PHE A C 1
ATOM 842 O O . PHE A 1 108 ? 8.268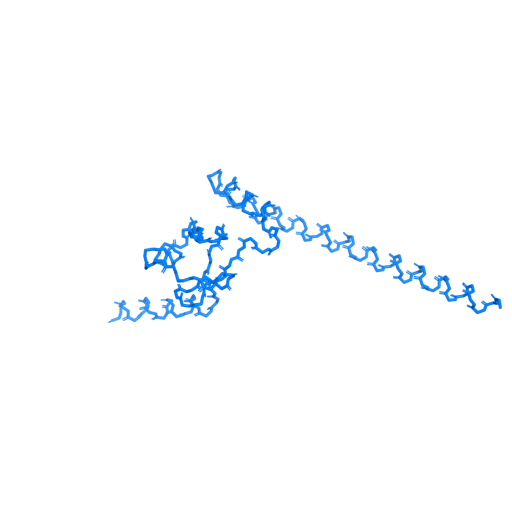 -16.193 -14.455 1.00 85.69 108 PHE A O 1
ATOM 849 N N . ARG A 1 109 ? 7.385 -16.474 -12.406 1.00 86.44 109 ARG A N 1
ATOM 850 C CA . ARG A 1 109 ? 8.331 -17.525 -11.990 1.00 86.44 109 ARG A CA 1
ATOM 851 C C . ARG A 1 109 ? 8.269 -18.765 -12.887 1.00 86.44 109 ARG A C 1
ATOM 853 O O . ARG A 1 109 ? 9.304 -19.345 -13.194 1.00 86.44 109 ARG A O 1
ATOM 860 N N . GLU A 1 110 ? 7.072 -19.169 -13.315 1.00 89.44 110 GLU A N 1
ATOM 861 C CA . GLU A 1 110 ? 6.889 -20.276 -14.265 1.00 89.44 110 GLU A CA 1
ATOM 862 C C . GLU A 1 110 ? 7.515 -19.959 -15.632 1.00 89.44 110 GLU A C 1
ATOM 864 O O . GLU A 1 110 ? 8.133 -20.835 -16.234 1.00 89.44 110 GLU A O 1
ATOM 869 N N . SER A 1 111 ? 7.395 -18.713 -16.107 1.00 81.50 111 SER A N 1
ATOM 870 C CA . SER A 1 111 ? 8.006 -18.296 -17.374 1.00 81.50 111 SER A CA 1
ATOM 871 C C . SER A 1 111 ? 9.535 -18.250 -17.320 1.00 81.50 111 SER A C 1
ATOM 873 O O . SER A 1 111 ? 10.171 -18.732 -18.249 1.00 81.50 111 SER A O 1
ATOM 875 N N . GLU A 1 112 ? 10.130 -17.766 -16.223 1.00 80.06 112 GLU A N 1
ATOM 876 C CA . GLU A 1 112 ? 11.593 -17.769 -16.063 1.00 80.06 112 GLU A CA 1
ATOM 877 C C . GLU A 1 112 ? 12.155 -19.197 -16.044 1.00 80.06 112 GLU A C 1
ATOM 879 O O . GLU A 1 112 ? 13.146 -19.484 -16.709 1.00 80.06 112 GLU A O 1
ATOM 884 N N . ALA A 1 113 ? 11.481 -20.122 -15.353 1.00 80.69 113 ALA A N 1
ATOM 885 C CA . ALA A 1 113 ? 11.895 -21.524 -15.304 1.00 80.69 113 ALA A CA 1
ATOM 886 C C . ALA A 1 113 ? 11.802 -22.238 -16.666 1.00 80.69 113 ALA A C 1
ATOM 888 O O . ALA A 1 113 ? 12.519 -23.211 -16.896 1.00 80.69 113 ALA A O 1
ATOM 889 N N . ALA A 1 114 ? 10.908 -21.789 -17.552 1.00 77.25 114 ALA A N 1
ATOM 890 C CA . ALA A 1 114 ? 10.762 -22.339 -18.897 1.00 77.25 114 ALA A CA 1
ATOM 891 C C . ALA A 1 114 ? 11.826 -21.813 -19.874 1.00 77.25 114 ALA A C 1
ATOM 893 O O . ALA A 1 114 ? 12.202 -22.542 -20.786 1.00 77.25 114 ALA A O 1
ATOM 894 N N . ASP A 1 115 ? 12.310 -20.583 -19.681 1.00 67.12 115 ASP A N 1
ATOM 895 C CA . ASP A 1 115 ? 13.342 -19.970 -20.528 1.00 67.12 115 ASP A CA 1
ATOM 896 C C . ASP A 1 115 ? 14.770 -20.450 -20.176 1.00 67.12 115 ASP A C 1
ATOM 898 O O . ASP A 1 115 ? 15.674 -20.361 -21.008 1.00 67.12 115 ASP A O 1
ATOM 902 N N . GLU A 1 116 ? 14.989 -20.976 -18.963 1.00 62.75 116 GLU A N 1
ATOM 903 C CA . GLU A 1 116 ? 16.268 -21.567 -18.521 1.00 62.75 116 GLU A CA 1
ATOM 904 C C . GLU A 1 116 ? 16.438 -23.064 -18.874 1.00 62.75 116 GLU A C 1
ATOM 906 O O . GLU A 1 116 ? 17.523 -23.617 -18.658 1.00 62.75 116 GLU A O 1
ATOM 911 N N . ALA A 1 117 ? 15.398 -23.721 -19.405 1.00 56.44 117 ALA A N 1
ATOM 912 C CA . ALA A 1 117 ? 15.364 -25.153 -19.740 1.00 56.44 117 ALA A CA 1
ATOM 913 C C . ALA A 1 117 ? 15.620 -25.436 -21.232 1.00 56.44 117 ALA A C 1
ATOM 915 O O . ALA A 1 117 ? 16.311 -26.444 -21.519 1.00 56.44 117 ALA A O 1
#